Protein AF-A0A662QDA3-F1 (afdb_monomer_lite)

Sequence (65 aa):
MRIRTLTPRNLPRHELLGLRVKAKPIKGGRVHVGEVVGETRNVLIILRDDGRIVTLPKETHRFEF

Foldseek 3Di:
DPPDPDDPVCVVVDDQAQDWKWKAFPDDDDIFTAGFHDDDPFWTWGCGPVRDIDIGGPVGIDIDD

Secondary structure (DSSP, 8-state):
---PPP-TTTGGGS--TT-EEEEEESSSS--EEEEEEEE-SSEEEEEETTS-EEEEEGGGEEEE-

pLDDT: mean 94.17, std 9.73, range [51.19, 98.75]

Structure (mmCIF, N/CA/C/O backbone):
data_AF-A0A662QDA3-F1
#
_entry.id   AF-A0A662QDA3-F1
#
loop_
_atom_site.group_PDB
_atom_site.id
_atom_site.type_symbol
_atom_site.label_atom_id
_atom_site.label_alt_id
_atom_site.label_comp_id
_atom_site.label_asym_id
_atom_site.label_entity_id
_atom_site.label_seq_id
_atom_site.pdbx_PDB_ins_code
_atom_site.Cartn_x
_atom_site.Cartn_y
_atom_site.Cartn_z
_atom_site.occupancy
_atom_site.B_iso_or_equiv
_atom_site.auth_seq_id
_atom_site.auth_comp_id
_atom_site.auth_asym_id
_atom_site.auth_atom_id
_atom_site.pdbx_PDB_model_num
ATOM 1 N N . MET A 1 1 ? 3.408 4.280 -24.499 1.00 51.19 1 MET A N 1
ATOM 2 C CA . MET A 1 1 ? 4.051 3.686 -23.306 1.00 51.19 1 MET A CA 1
ATOM 3 C C . MET A 1 1 ? 3.829 2.180 -23.374 1.00 51.19 1 MET A C 1
ATOM 5 O O . MET A 1 1 ? 2.678 1.770 -23.420 1.00 51.19 1 MET A O 1
ATOM 9 N N . ARG A 1 2 ? 4.872 1.346 -23.519 1.00 52.78 2 ARG A N 1
ATOM 10 C CA . ARG A 1 2 ? 4.673 -0.115 -23.471 1.00 52.78 2 ARG A CA 1
ATOM 11 C C . ARG A 1 2 ? 4.335 -0.472 -22.026 1.00 52.78 2 ARG A C 1
ATOM 13 O O . ARG A 1 2 ? 5.227 -0.420 -21.184 1.00 52.78 2 ARG A O 1
ATOM 20 N N . ILE A 1 3 ? 3.070 -0.781 -21.749 1.00 58.81 3 ILE A N 1
ATOM 21 C CA . ILE A 1 3 ? 2.652 -1.348 -20.465 1.00 58.81 3 ILE A CA 1
ATOM 22 C C . ILE A 1 3 ? 3.376 -2.689 -20.358 1.00 58.81 3 ILE A C 1
ATOM 24 O O . ILE A 1 3 ? 3.110 -3.615 -21.124 1.00 58.81 3 ILE A O 1
ATOM 28 N N . ARG A 1 4 ? 4.388 -2.759 -19.493 1.00 70.50 4 ARG A N 1
ATOM 29 C CA . ARG A 1 4 ? 5.031 -4.031 -19.175 1.00 70.50 4 ARG A CA 1
ATOM 30 C C . ARG A 1 4 ? 4.067 -4.760 -18.256 1.00 70.50 4 ARG A C 1
ATOM 32 O O . ARG A 1 4 ? 3.641 -4.189 -17.264 1.00 70.50 4 ARG A O 1
ATOM 39 N N . THR A 1 5 ? 3.721 -5.999 -18.583 1.00 87.19 5 THR A N 1
ATOM 40 C CA . THR A 1 5 ? 2.941 -6.846 -17.679 1.00 87.19 5 THR A CA 1
ATOM 41 C C . THR A 1 5 ? 3.607 -6.853 -16.306 1.00 87.19 5 THR A C 1
ATOM 43 O O . THR A 1 5 ? 4.819 -7.084 -16.212 1.00 87.19 5 THR A O 1
ATOM 46 N N . LEU A 1 6 ? 2.840 -6.567 -15.255 1.00 89.88 6 LEU A N 1
ATOM 47 C CA . LEU A 1 6 ? 3.335 -6.629 -13.887 1.00 89.88 6 LEU A CA 1
ATOM 48 C C . LEU A 1 6 ? 3.775 -8.064 -13.581 1.00 89.88 6 LEU A C 1
ATOM 50 O O . LEU A 1 6 ? 3.062 -9.024 -13.861 1.00 89.88 6 LEU A O 1
ATOM 54 N N . THR A 1 7 ? 4.974 -8.216 -13.034 1.00 93.69 7 THR A N 1
ATOM 55 C CA . THR A 1 7 ? 5.519 -9.503 -12.593 1.00 93.69 7 THR A CA 1
ATOM 56 C C . THR A 1 7 ? 6.210 -9.318 -11.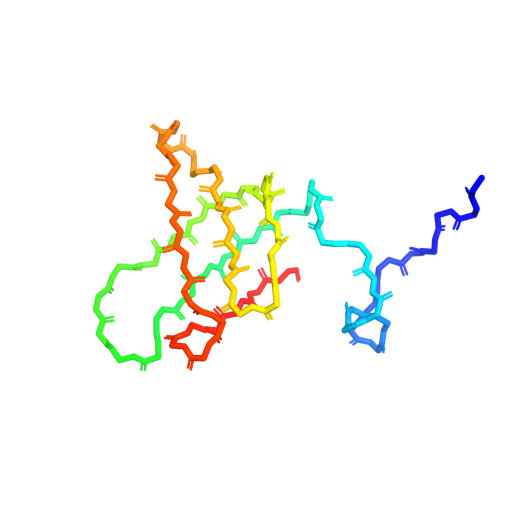247 1.00 93.69 7 THR A C 1
ATOM 58 O O . THR A 1 7 ? 6.743 -8.237 -10.986 1.00 93.69 7 THR A O 1
ATOM 61 N N . PRO A 1 8 ? 6.331 -10.370 -10.419 1.00 94.25 8 PRO A N 1
ATOM 62 C CA . PRO A 1 8 ? 7.065 -10.273 -9.156 1.00 94.25 8 PRO A CA 1
ATOM 63 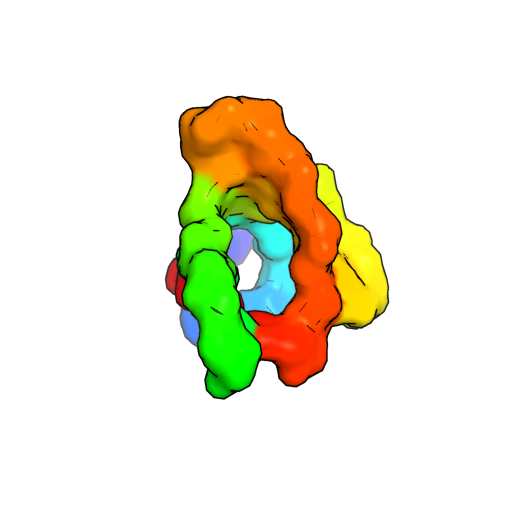C C . PRO A 1 8 ? 8.495 -9.734 -9.325 1.00 94.25 8 PRO A C 1
ATOM 65 O O . PRO A 1 8 ? 8.999 -9.003 -8.478 1.00 94.25 8 PRO A O 1
ATOM 68 N N . ARG A 1 9 ? 9.145 -10.042 -10.458 1.00 94.75 9 ARG A N 1
ATOM 69 C CA . ARG A 1 9 ? 10.509 -9.591 -10.763 1.00 94.75 9 ARG A CA 1
ATOM 70 C C . ARG A 1 9 ? 10.593 -8.099 -11.094 1.00 94.75 9 ARG A C 1
ATOM 72 O O . ARG A 1 9 ? 11.626 -7.490 -10.822 1.00 94.75 9 ARG A O 1
ATOM 79 N N . ASN A 1 10 ? 9.566 -7.522 -11.724 1.00 93.56 10 ASN A N 1
ATOM 80 C CA . ASN A 1 10 ? 9.577 -6.111 -12.123 1.00 93.56 10 ASN A CA 1
ATOM 81 C C . ASN A 1 10 ? 8.839 -5.184 -11.145 1.00 93.56 10 ASN A C 1
ATOM 83 O O . ASN A 1 10 ? 9.090 -3.984 -11.211 1.00 93.56 10 ASN A O 1
ATOM 87 N N . LEU A 1 11 ? 8.037 -5.725 -10.217 1.00 93.19 11 LEU A N 1
ATOM 88 C CA . LEU A 1 11 ? 7.250 -4.978 -9.229 1.00 93.19 11 LEU A CA 1
ATOM 89 C C . LEU A 1 11 ? 8.043 -3.867 -8.510 1.00 93.19 11 LEU A C 1
ATOM 91 O O . LEU A 1 11 ? 7.556 -2.742 -8.497 1.00 93.19 11 LEU A O 1
ATOM 95 N N . PRO A 1 12 ? 9.279 -4.079 -8.004 1.00 91.44 12 PRO A N 1
ATOM 96 C CA . PRO A 1 12 ? 10.010 -3.021 -7.291 1.00 91.44 12 PRO A CA 1
ATOM 97 C C . PRO A 1 12 ? 10.405 -1.810 -8.151 1.00 91.44 12 PRO A C 1
ATOM 99 O O . PRO A 1 12 ? 10.904 -0.820 -7.626 1.00 91.44 12 PRO A O 1
ATOM 102 N N . ARG A 1 13 ? 10.283 -1.920 -9.478 1.00 91.81 13 ARG A N 1
ATOM 103 C CA . ARG A 1 13 ? 10.612 -0.871 -10.456 1.00 91.81 13 ARG A CA 1
ATOM 104 C C . ARG A 1 13 ? 9.408 -0.523 -11.335 1.00 91.81 13 ARG A C 1
ATOM 106 O O . ARG A 1 13 ? 9.582 0.129 -12.364 1.00 91.81 13 ARG A O 1
ATOM 113 N N . HIS A 1 14 ? 8.234 -1.043 -10.994 1.00 92.88 14 HIS A N 1
ATOM 114 C CA . HIS A 1 14 ? 6.998 -0.803 -11.716 1.00 92.88 14 HIS A CA 1
ATOM 115 C C . HIS A 1 14 ? 6.238 0.349 -11.058 1.00 92.88 14 HIS A C 1
ATOM 117 O O . HIS A 1 14 ? 6.347 0.552 -9.853 1.00 92.88 14 HIS A O 1
ATOM 123 N N . GLU A 1 15 ? 5.457 1.078 -11.852 1.00 94.19 15 GLU A N 1
ATOM 124 C CA . GLU A 1 15 ? 4.469 2.030 -11.339 1.00 94.19 15 GLU A CA 1
ATOM 125 C C . GLU A 1 15 ? 3.454 1.286 -10.457 1.00 94.19 15 GLU A C 1
ATOM 127 O O . GLU A 1 15 ? 2.888 0.282 -10.902 1.00 94.19 15 GLU A O 1
ATOM 132 N N . LEU A 1 16 ? 3.243 1.744 -9.220 1.00 96.50 16 LEU A N 1
ATOM 133 C CA . LEU A 1 16 ? 2.304 1.100 -8.295 1.00 96.50 16 LEU A CA 1
ATOM 134 C C . LEU A 1 16 ? 0.924 1.763 -8.285 1.00 96.50 16 LEU A C 1
ATOM 136 O O . LEU A 1 16 ? -0.031 1.143 -7.821 1.00 96.50 16 LEU A O 1
ATOM 140 N N . LEU A 1 17 ? 0.801 2.995 -8.790 1.00 96.94 17 LEU A N 1
ATOM 141 C CA . LEU A 1 17 ? -0.473 3.711 -8.850 1.00 96.94 17 LEU A CA 1
ATOM 142 C C . LEU A 1 17 ? -1.519 2.940 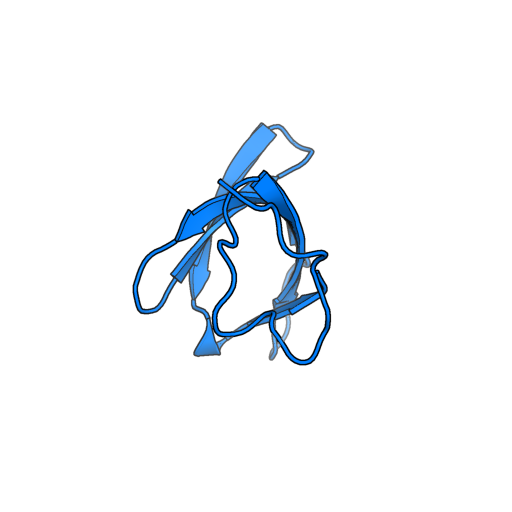-9.666 1.00 96.94 17 LEU A C 1
ATOM 144 O O . LEU A 1 17 ? -1.228 2.398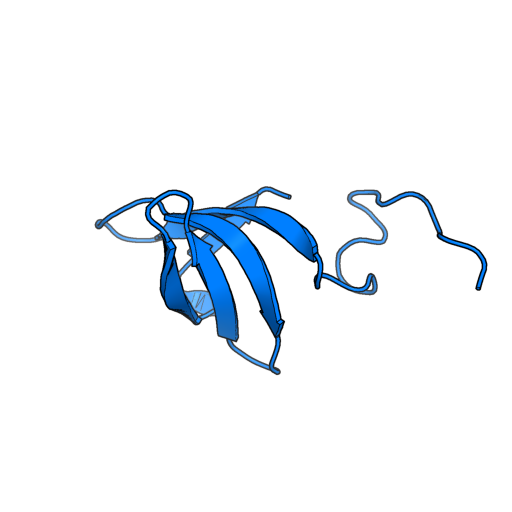 -10.732 1.00 96.94 17 LEU A O 1
ATOM 148 N N . GLY A 1 18 ? -2.747 2.898 -9.152 1.00 96.62 18 GLY A N 1
ATOM 149 C CA . GLY A 1 18 ? -3.865 2.172 -9.755 1.00 96.62 18 GLY A CA 1
ATOM 150 C C . GLY A 1 18 ? -3.838 0.660 -9.521 1.00 96.62 18 GLY A C 1
ATOM 151 O O . GLY A 1 18 ? -4.793 -0.032 -9.873 1.00 96.62 18 GLY A O 1
ATOM 152 N N . LEU A 1 19 ? -2.774 0.113 -8.919 1.00 97.12 19 LEU A N 1
ATOM 153 C CA . LEU A 1 19 ? -2.743 -1.303 -8.579 1.00 97.12 19 LEU A CA 1
ATOM 154 C C . LEU A 1 19 ? -3.625 -1.592 -7.368 1.00 97.12 19 LEU A C 1
ATOM 156 O O . LEU A 1 19 ? -3.646 -0.864 -6.368 1.00 97.12 19 LEU A O 1
ATOM 160 N N . ARG A 1 20 ? -4.312 -2.729 -7.449 1.00 98.06 20 ARG A N 1
ATOM 161 C CA . ARG A 1 20 ? -5.023 -3.312 -6.323 1.00 98.06 20 ARG A CA 1
ATOM 162 C C . ARG A 1 20 ? -4.017 -3.859 -5.319 1.00 98.06 20 ARG A C 1
ATOM 164 O O . ARG A 1 20 ? -3.060 -4.515 -5.708 1.00 98.06 20 ARG A O 1
ATOM 171 N N . VAL A 1 21 ? -4.239 -3.612 -4.031 1.00 98.31 21 VAL A N 1
ATOM 172 C CA . VAL A 1 21 ? -3.311 -4.047 -2.988 1.00 98.31 21 VAL A CA 1
ATOM 173 C C . VAL A 1 21 ? -4.030 -4.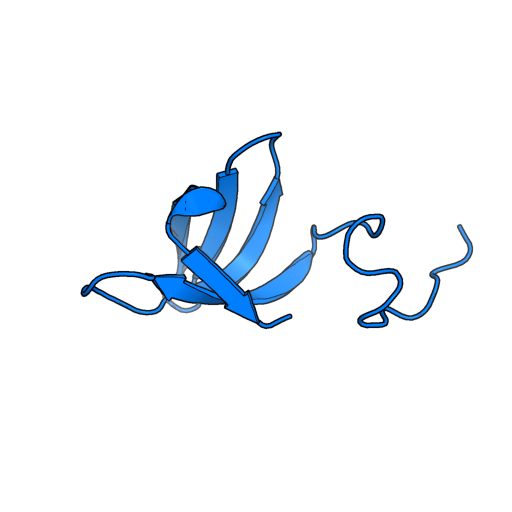496 -1.719 1.00 98.31 21 VAL A C 1
ATOM 175 O O . VAL A 1 21 ? -5.024 -3.908 -1.280 1.00 98.31 21 VAL A O 1
ATOM 178 N N . LYS A 1 22 ? -3.483 -5.536 -1.088 1.00 98.62 22 LYS A N 1
ATOM 179 C CA . LYS A 1 22 ? -3.798 -5.941 0.285 1.00 98.62 22 LYS A CA 1
ATOM 180 C C . LYS A 1 22 ? -2.594 -5.660 1.179 1.00 98.62 22 LYS A C 1
ATOM 182 O O . LYS A 1 22 ? -1.571 -6.334 1.090 1.00 98.62 22 LYS A O 1
ATOM 187 N N . ALA A 1 23 ? -2.721 -4.672 2.059 1.00 98.25 23 ALA A N 1
ATOM 188 C CA . ALA A 1 23 ? -1.693 -4.282 3.014 1.00 98.25 23 ALA A CA 1
ATOM 189 C C . ALA A 1 23 ? -1.935 -4.954 4.372 1.00 98.25 23 ALA A C 1
ATOM 191 O O . ALA A 1 23 ? -2.932 -4.691 5.052 1.00 98.25 23 ALA A O 1
ATOM 192 N N . LYS A 1 24 ? -1.012 -5.832 4.769 1.00 98.25 24 LYS A N 1
ATOM 193 C CA . LYS A 1 24 ? -1.023 -6.551 6.046 1.00 98.25 24 LYS A CA 1
ATOM 194 C C . LYS A 1 24 ? 0.014 -5.933 6.988 1.00 98.25 24 LYS A C 1
ATOM 196 O O . LYS A 1 24 ? 1.193 -5.922 6.629 1.00 98.25 24 LYS A O 1
ATOM 201 N N . PRO A 1 25 ? -0.365 -5.440 8.175 1.00 97.69 25 PRO A N 1
ATOM 202 C CA . PRO A 1 25 ? 0.611 -4.963 9.146 1.00 97.69 25 PRO A CA 1
ATOM 203 C C . PRO A 1 25 ? 1.508 -6.116 9.615 1.00 97.69 25 PRO A C 1
ATOM 205 O O . PRO A 1 25 ? 1.057 -7.251 9.771 1.00 97.69 25 PRO A O 1
ATOM 208 N N . ILE A 1 26 ? 2.791 -5.831 9.836 1.00 97.31 26 ILE A N 1
ATOM 209 C CA . ILE A 1 26 ? 3.770 -6.829 10.297 1.00 97.31 26 ILE A CA 1
ATOM 210 C C . ILE A 1 26 ? 3.509 -7.224 11.758 1.00 97.31 26 ILE A C 1
ATOM 212 O O . ILE A 1 26 ? 3.758 -8.366 12.140 1.00 97.31 26 ILE A O 1
ATOM 216 N N . LYS A 1 27 ? 3.005 -6.296 12.582 1.00 93.38 27 LYS A N 1
ATOM 217 C CA . LYS A 1 27 ? 2.722 -6.512 14.007 1.00 93.38 27 LYS A CA 1
ATOM 218 C C . LYS A 1 27 ? 1.321 -6.032 14.362 1.00 93.38 27 LYS A C 1
ATOM 220 O O . LYS A 1 27 ? 1.123 -4.828 14.487 1.00 93.38 27 LYS A O 1
ATOM 225 N N . GLY A 1 28 ? 0.402 -6.972 14.598 1.00 88.56 28 GLY A N 1
ATOM 226 C CA . GLY A 1 28 ? -0.965 -6.685 15.047 1.00 88.56 28 GLY A CA 1
ATOM 227 C C . GLY A 1 28 ? -1.731 -5.711 14.140 1.00 88.56 28 GLY A C 1
ATOM 228 O O . GLY A 1 28 ? -1.211 -5.192 13.162 1.00 88.56 28 GLY A O 1
ATOM 229 N N . GLY A 1 29 ? -2.993 -5.446 14.457 1.00 91.94 29 GLY A N 1
ATOM 230 C CA . GLY A 1 29 ? -3.773 -4.428 13.752 1.00 91.94 29 GLY A CA 1
ATOM 231 C C . GLY A 1 29 ? -4.527 -4.922 12.516 1.00 91.94 29 GLY A C 1
ATOM 232 O O . GLY A 1 29 ? -4.701 -6.118 12.279 1.00 91.94 29 GLY A O 1
ATOM 233 N N . ARG A 1 30 ? -5.069 -3.958 11.769 1.00 93.38 30 ARG A N 1
ATOM 234 C CA . ARG A 1 30 ? -6.072 -4.189 10.726 1.00 93.38 30 ARG A CA 1
ATOM 235 C C . ARG A 1 30 ? -5.425 -4.335 9.350 1.00 93.38 30 ARG A C 1
ATOM 237 O O . ARG A 1 30 ? -4.545 -3.570 8.983 1.00 93.38 30 ARG A O 1
ATOM 244 N N . VAL A 1 31 ? -5.925 -5.285 8.563 1.00 97.69 31 VAL A N 1
ATOM 245 C CA . VAL A 1 31 ? -5.595 -5.407 7.137 1.00 97.69 31 VAL A CA 1
ATOM 246 C C . VAL A 1 31 ? -6.368 -4.357 6.338 1.00 97.69 31 VAL A C 1
ATOM 248 O O . VAL A 1 31 ? -7.575 -4.188 6.530 1.00 97.69 31 VAL A O 1
ATOM 251 N N . HIS A 1 32 ? -5.682 -3.686 5.417 1.00 98.12 32 HIS A N 1
ATOM 252 C CA . HIS A 1 32 ? -6.276 -2.708 4.509 1.00 98.12 32 HIS A CA 1
ATOM 253 C C . HIS A 1 32 ? -6.307 -3.277 3.089 1.00 98.12 32 HIS A C 1
ATOM 255 O O . HIS A 1 32 ? -5.309 -3.813 2.614 1.00 98.12 32 HIS A O 1
ATOM 261 N N . VAL A 1 33 ? -7.453 -3.178 2.420 1.00 98.56 33 VAL A N 1
ATOM 262 C CA . VAL A 1 33 ? -7.640 -3.618 1.032 1.00 98.56 33 VAL A CA 1
ATOM 263 C C . VAL A 1 33 ? -8.175 -2.436 0.241 1.00 98.56 33 VAL A C 1
ATOM 265 O O . VAL A 1 33 ? -9.076 -1.743 0.723 1.00 98.56 33 VAL A O 1
ATOM 268 N N . GLY A 1 34 ? -7.577 -2.173 -0.917 1.00 98.50 34 GLY A N 1
ATOM 269 C CA . GLY A 1 34 ? -7.873 -0.978 -1.690 1.00 98.50 34 GLY A CA 1
ATOM 270 C C . GLY A 1 34 ? -7.010 -0.831 -2.935 1.00 98.50 34 GLY A C 1
ATOM 271 O O . GLY A 1 34 ? -6.312 -1.760 -3.341 1.00 98.50 34 GLY A O 1
ATOM 272 N N . GLU A 1 35 ? -7.059 0.354 -3.525 1.00 98.69 35 GLU A N 1
ATOM 273 C CA . GLU A 1 35 ? -6.232 0.769 -4.659 1.00 98.69 35 GLU A CA 1
ATOM 274 C C . GLU A 1 35 ? -5.130 1.727 -4.194 1.00 98.69 35 GLU A C 1
ATOM 276 O O . GLU A 1 35 ? -5.365 2.574 -3.326 1.00 98.69 35 GLU A O 1
ATOM 281 N N . VAL A 1 36 ? -3.926 1.609 -4.757 1.00 98.50 36 VAL A N 1
ATOM 282 C CA . VAL A 1 36 ? -2.850 2.576 -4.508 1.00 98.50 36 VAL A CA 1
ATOM 283 C C . VAL A 1 36 ? -3.136 3.867 -5.270 1.00 98.50 36 VAL A C 1
ATOM 285 O O . VAL A 1 36 ? -3.087 3.901 -6.496 1.00 98.50 36 VAL A O 1
ATOM 288 N N . VAL A 1 37 ? -3.379 4.948 -4.533 1.00 98.62 37 VAL A N 1
ATOM 289 C CA . VAL A 1 37 ? -3.670 6.285 -5.088 1.00 98.62 37 VAL A CA 1
ATOM 290 C C . VAL A 1 37 ? -2.532 7.279 -4.871 1.00 98.62 37 VAL A C 1
ATOM 292 O O . VAL A 1 37 ? -2.581 8.408 -5.350 1.00 98.62 37 VAL A O 1
ATOM 295 N N . GLY A 1 38 ? -1.492 6.870 -4.146 1.00 98.31 38 GLY A N 1
ATOM 296 C CA . GLY A 1 38 ? -0.297 7.671 -3.943 1.00 98.31 38 GLY A CA 1
ATOM 297 C C . GLY A 1 38 ? 0.879 6.825 -3.484 1.00 98.31 38 GLY A C 1
ATOM 298 O O . GLY A 1 38 ? 0.728 5.881 -2.706 1.00 98.31 38 GLY A O 1
ATOM 299 N N . GLU A 1 39 ? 2.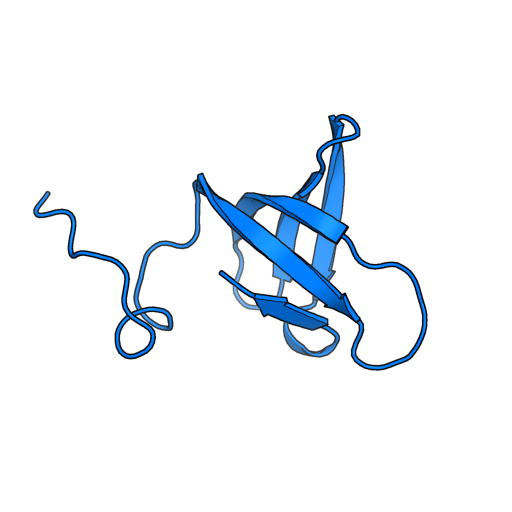068 7.203 -3.927 1.00 98.06 39 GLU A N 1
ATOM 300 C CA . GLU A 1 39 ? 3.324 6.614 -3.491 1.00 98.06 39 GLU A CA 1
ATOM 301 C C . GLU A 1 39 ? 4.329 7.728 -3.204 1.00 98.06 39 GLU A C 1
ATOM 303 O O . GLU A 1 39 ? 4.501 8.661 -3.984 1.00 98.06 39 GLU A O 1
ATOM 308 N N . THR A 1 40 ? 5.020 7.616 -2.073 1.00 97.56 40 THR A N 1
ATOM 309 C CA . THR A 1 40 ? 6.254 8.370 -1.842 1.00 97.56 40 THR A CA 1
ATOM 310 C C . THR A 1 40 ? 7.384 7.397 -1.525 1.00 97.56 40 THR A C 1
ATOM 312 O O . THR A 1 40 ? 7.216 6.172 -1.551 1.00 97.56 40 THR A O 1
ATOM 315 N N . ARG A 1 41 ? 8.559 7.929 -1.173 1.00 96.75 41 ARG A N 1
ATOM 316 C CA . ARG A 1 41 ? 9.729 7.118 -0.824 1.00 96.75 41 ARG A CA 1
ATOM 317 C C . ARG A 1 41 ? 9.404 6.021 0.199 1.00 96.75 41 ARG A C 1
ATOM 319 O O . ARG A 1 41 ? 9.758 4.869 -0.030 1.00 96.75 41 ARG A O 1
ATOM 326 N N . ASN A 1 42 ? 8.690 6.360 1.274 1.00 98.00 42 ASN A N 1
ATOM 327 C CA . ASN A 1 42 ? 8.543 5.484 2.445 1.00 98.00 42 ASN A CA 1
ATOM 328 C C . ASN A 1 42 ? 7.098 5.083 2.765 1.00 98.00 42 ASN A C 1
ATOM 330 O O . ASN A 1 42 ? 6.892 4.258 3.653 1.00 98.00 42 ASN A O 1
ATOM 334 N N . VAL A 1 43 ? 6.099 5.642 2.078 1.00 98.25 43 VAL A N 1
ATOM 335 C CA . VAL A 1 43 ? 4.683 5.346 2.345 1.00 98.25 43 VAL A CA 1
ATOM 336 C C . VAL A 1 43 ? 3.925 4.994 1.070 1.00 98.25 43 VAL A C 1
ATOM 338 O O . VAL A 1 43 ? 4.287 5.445 -0.019 1.00 98.25 43 VAL A O 1
ATOM 341 N N . LEU A 1 44 ? 2.856 4.216 1.234 1.00 98.44 44 LEU A N 1
ATOM 342 C CA . LEU A 1 44 ? 1.801 4.027 0.242 1.00 98.44 44 LEU A CA 1
ATOM 343 C C . LEU A 1 44 ? 0.494 4.619 0.769 1.00 98.44 44 LEU A C 1
ATOM 345 O O . LEU A 1 44 ? 0.151 4.454 1.940 1.00 98.44 44 LEU A O 1
ATOM 349 N N . ILE A 1 45 ? -0.227 5.311 -0.106 1.00 98.69 45 ILE A N 1
ATOM 350 C CA . ILE A 1 45 ? -1.544 5.881 0.165 1.00 98.69 45 ILE A CA 1
ATOM 351 C C . ILE A 1 45 ? -2.564 4.997 -0.545 1.00 98.69 45 ILE A C 1
ATOM 353 O O . ILE A 1 45 ? -2.496 4.816 -1.761 1.00 98.69 45 ILE A O 1
ATOM 357 N N . ILE A 1 46 ? -3.488 4.426 0.222 1.00 98.69 46 ILE A N 1
ATOM 358 C CA . ILE A 1 46 ? -4.467 3.455 -0.266 1.00 98.69 46 ILE A CA 1
ATOM 359 C C . ILE A 1 46 ? -5.868 4.039 -0.120 1.00 98.69 46 ILE A C 1
ATOM 361 O O . ILE A 1 46 ? -6.278 4.398 0.989 1.00 98.69 46 ILE A O 1
ATOM 365 N N . LEU A 1 47 ? -6.619 4.078 -1.221 1.00 98.75 47 LEU A N 1
ATOM 366 C CA . LEU A 1 47 ? -8.066 4.251 -1.197 1.00 98.75 47 LEU A CA 1
ATOM 367 C C . LEU A 1 47 ? -8.695 2.894 -0.890 1.00 98.75 47 LEU A C 1
ATOM 369 O O . LEU A 1 47 ? -8.678 1.988 -1.723 1.00 98.75 47 LEU A O 1
ATOM 373 N N . ARG A 1 48 ? -9.198 2.730 0.333 1.00 98.31 48 ARG A N 1
ATOM 374 C CA . ARG A 1 48 ? -9.829 1.479 0.762 1.00 98.31 48 ARG A CA 1
ATOM 375 C C . ARG A 1 48 ? -11.199 1.298 0.124 1.00 98.31 48 ARG A C 1
ATOM 377 O O . ARG A 1 48 ? -11.857 2.269 -0.232 1.00 98.31 48 ARG A O 1
ATOM 384 N N . ASP A 1 49 ? -11.672 0.057 0.121 1.00 97.62 49 ASP A N 1
ATOM 385 C CA . ASP A 1 49 ? -13.019 -0.297 -0.358 1.00 97.62 49 ASP A CA 1
ATOM 386 C C . ASP A 1 49 ? -14.153 0.388 0.402 1.00 97.62 49 ASP A C 1
ATOM 388 O O . ASP A 1 49 ? -15.235 0.577 -0.138 1.00 97.62 49 ASP A O 1
ATOM 392 N N . ASP A 1 50 ? -13.903 0.782 1.654 1.00 97.31 50 ASP A N 1
ATOM 393 C CA . ASP A 1 50 ? -14.845 1.568 2.457 1.00 97.31 50 ASP A CA 1
ATOM 394 C C . ASP A 1 50 ? -14.844 3.069 2.097 1.00 97.31 50 ASP A C 1
ATOM 396 O O . ASP A 1 50 ? -15.435 3.878 2.812 1.00 97.31 50 ASP A O 1
ATOM 400 N N . GLY A 1 51 ? -14.159 3.454 1.015 1.00 98.00 51 GLY A N 1
ATOM 401 C CA . GLY A 1 51 ? -14.045 4.826 0.523 1.00 98.00 51 GLY A CA 1
ATOM 402 C C . GLY A 1 51 ? -13.079 5.703 1.321 1.00 98.00 51 GLY A C 1
ATOM 403 O O . GLY A 1 51 ? -12.885 6.869 0.982 1.00 98.00 51 GLY A O 1
ATOM 404 N N . ARG A 1 52 ? -12.454 5.184 2.387 1.00 98.25 52 ARG A N 1
ATOM 405 C CA . ARG A 1 52 ? -11.536 5.964 3.225 1.00 98.25 52 ARG A CA 1
ATOM 406 C C . ARG A 1 52 ? -10.099 5.827 2.743 1.00 98.25 52 ARG A C 1
ATOM 408 O O . ARG A 1 52 ? -9.607 4.719 2.531 1.00 98.25 52 ARG A O 1
ATOM 415 N N . ILE A 1 53 ? -9.386 6.946 2.715 1.00 98.38 53 ILE A N 1
ATOM 416 C CA . ILE A 1 53 ? -7.950 6.983 2.435 1.00 98.38 53 ILE A CA 1
ATOM 417 C C . ILE A 1 53 ? -7.159 6.640 3.703 1.00 98.38 53 ILE A C 1
ATOM 419 O O . ILE A 1 53 ? -7.490 7.098 4.798 1.00 98.38 53 ILE A O 1
ATOM 423 N N . VAL A 1 54 ? -6.113 5.828 3.558 1.00 98.31 54 VAL A N 1
ATOM 424 C CA . VAL A 1 54 ? -5.129 5.555 4.616 1.00 98.31 54 VAL A CA 1
ATOM 425 C C . VAL A 1 54 ? -3.710 5.691 4.079 1.00 98.31 54 VAL A C 1
ATOM 427 O O . VAL A 1 54 ? -3.427 5.293 2.952 1.00 98.31 54 VAL A O 1
ATOM 430 N N . THR A 1 55 ? -2.810 6.210 4.911 1.00 98.44 55 THR A N 1
ATOM 431 C CA . THR A 1 55 ? -1.376 6.319 4.611 1.00 98.44 55 THR A CA 1
ATOM 432 C C . THR A 1 55 ? -0.623 5.285 5.434 1.00 98.44 55 THR A C 1
ATOM 434 O O . THR A 1 55 ? -0.675 5.323 6.663 1.00 98.44 55 THR A O 1
ATOM 437 N N . LEU A 1 56 ? 0.065 4.356 4.769 1.00 98.06 56 LEU A N 1
ATOM 438 C CA . LEU A 1 56 ? 0.734 3.222 5.405 1.00 98.06 56 LEU A CA 1
ATOM 439 C C . LEU A 1 56 ? 2.251 3.267 5.161 1.00 98.06 56 LEU A C 1
ATOM 441 O O . LEU A 1 56 ? 2.677 3.349 4.004 1.00 98.06 56 LEU A O 1
ATOM 445 N N . PRO A 1 57 ? 3.086 3.171 6.212 1.00 97.88 57 PRO A N 1
ATOM 446 C CA . PRO A 1 57 ? 4.530 3.027 6.054 1.00 97.88 57 PRO A CA 1
ATOM 447 C C . PRO A 1 57 ? 4.892 1.701 5.387 1.00 97.88 57 PRO A C 1
ATOM 449 O O . PRO A 1 57 ? 4.382 0.643 5.766 1.00 97.88 57 PRO A O 1
ATOM 452 N N . LYS A 1 58 ? 5.822 1.756 4.427 1.00 97.62 58 LYS A N 1
ATOM 453 C CA . LYS A 1 58 ? 6.321 0.578 3.707 1.00 97.62 58 LYS A CA 1
ATOM 454 C C . LYS A 1 58 ? 7.037 -0.406 4.637 1.00 97.62 58 LYS A C 1
ATOM 456 O O . LYS A 1 58 ? 6.946 -1.610 4.450 1.00 97.62 58 LYS A O 1
ATOM 461 N N . GLU A 1 59 ? 7.720 0.107 5.658 1.00 97.88 59 GLU A N 1
ATOM 462 C CA . GLU A 1 59 ? 8.512 -0.691 6.602 1.00 97.88 59 GLU A CA 1
ATOM 463 C C . GLU A 1 59 ? 7.674 -1.505 7.599 1.00 97.88 59 GLU A C 1
ATOM 465 O O . GLU A 1 59 ? 8.151 -2.509 8.119 1.00 97.88 59 GLU A O 1
ATOM 470 N N . THR A 1 60 ? 6.431 -1.094 7.876 1.00 97.44 60 THR A N 1
ATOM 471 C CA . THR A 1 60 ? 5.571 -1.740 8.884 1.00 97.44 60 THR A CA 1
ATOM 472 C C . THR A 1 60 ? 4.498 -2.639 8.277 1.00 97.44 60 THR A C 1
ATOM 474 O O . THR A 1 60 ? 3.746 -3.271 9.022 1.00 97.44 60 THR A O 1
ATOM 477 N N . HIS A 1 61 ? 4.429 -2.732 6.946 1.00 98.12 61 HIS A N 1
ATOM 478 C CA . HIS A 1 61 ? 3.398 -3.473 6.225 1.00 98.12 61 HIS A CA 1
ATOM 479 C C . HIS A 1 61 ? 3.998 -4.366 5.138 1.00 98.12 61 HIS A C 1
ATOM 481 O O . HIS A 1 61 ? 4.956 -4.011 4.458 1.00 98.12 61 HIS A O 1
ATOM 487 N N . ARG A 1 62 ? 3.386 -5.531 4.940 1.00 97.69 62 ARG A N 1
ATOM 488 C CA . ARG A 1 62 ? 3.573 -6.362 3.750 1.00 97.69 62 ARG A CA 1
ATOM 489 C C . ARG A 1 62 ? 2.449 -6.065 2.768 1.00 97.69 62 ARG A C 1
ATOM 491 O O . ARG A 1 62 ? 1.282 -6.092 3.155 1.00 97.69 62 ARG A O 1
ATOM 498 N N . PHE A 1 63 ? 2.804 -5.805 1.517 1.00 97.62 63 PHE A N 1
ATOM 499 C CA . PHE A 1 63 ? 1.859 -5.484 0.452 1.00 97.62 63 PHE A CA 1
ATOM 500 C C . PHE A 1 63 ? 1.786 -6.649 -0.528 1.00 97.62 63 PHE A C 1
ATOM 502 O O . PHE A 1 63 ? 2.809 -7.088 -1.051 1.00 97.62 63 PHE A O 1
ATOM 509 N N . GLU A 1 64 ? 0.578 -7.153 -0.746 1.00 97.31 64 GLU A N 1
ATOM 510 C CA . GLU A 1 64 ? 0.266 -8.163 -1.756 1.00 97.31 64 GLU A CA 1
ATOM 511 C C . GLU A 1 64 ? -0.416 -7.450 -2.926 1.00 97.31 64 GLU A C 1
ATOM 513 O O . GLU A 1 64 ? -1.508 -6.902 -2.743 1.00 97.31 64 GLU A O 1
ATOM 518 N N . PHE A 1 65 ? 0.276 -7.423 -4.068 1.00 95.44 65 PHE A N 1
ATOM 519 C CA . PHE A 1 65 ? -0.158 -6.866 -5.353 1.00 95.44 65 PHE A CA 1
ATOM 520 C C . PHE A 1 65 ? -0.521 -7.992 -6.320 1.00 95.44 65 PHE A C 1
ATOM 522 O O . PHE A 1 65 ? 0.171 -9.039 -6.263 1.00 95.44 65 PHE A O 1
#

Radius of gyration: 11.9 Å; chains: 1; bounding box: 26×19×38 Å